Protein AF-A0A920R4M5-F1 (afdb_monomer_lite)

Structure (mmCIF, N/CA/C/O backbone):
data_AF-A0A920R4M5-F1
#
_entry.id   AF-A0A920R4M5-F1
#
loop_
_atom_site.group_PDB
_atom_site.id
_atom_site.type_symbol
_atom_site.label_atom_id
_atom_site.label_alt_id
_atom_site.label_comp_id
_atom_site.label_asym_id
_atom_site.label_entity_id
_atom_site.label_seq_id
_atom_site.pdbx_PDB_ins_code
_atom_site.Cartn_x
_atom_site.Cartn_y
_atom_site.Cartn_z
_atom_site.occupancy
_atom_site.B_iso_or_equiv
_atom_site.auth_seq_id
_atom_site.auth_comp_id
_atom_site.auth_asym_id
_atom_site.auth_atom_id
_atom_site.pdbx_PDB_model_num
ATOM 1 N N . MET A 1 1 ? -2.572 6.740 -19.602 1.00 40.03 1 MET A N 1
ATOM 2 C CA . MET A 1 1 ? -2.691 7.631 -18.430 1.00 40.03 1 MET A CA 1
ATOM 3 C C . MET A 1 1 ? -3.791 7.043 -17.557 1.00 40.03 1 MET A C 1
ATOM 5 O O . MET A 1 1 ? -4.864 6.782 -18.083 1.00 40.03 1 MET A O 1
ATOM 9 N N . VAL A 1 2 ? -3.486 6.628 -16.326 1.00 41.56 2 VAL A N 1
ATOM 10 C CA . VAL A 1 2 ? -4.388 5.784 -15.520 1.00 41.56 2 VAL A CA 1
ATOM 11 C C . VAL A 1 2 ? -5.540 6.645 -14.999 1.00 41.56 2 VAL A C 1
ATOM 13 O O . VAL A 1 2 ? -5.368 7.391 -14.040 1.00 41.56 2 VAL A O 1
ATOM 16 N N . ASP A 1 3 ? -6.694 6.574 -15.658 1.00 43.38 3 ASP A N 1
ATOM 17 C CA . ASP A 1 3 ? -7.899 7.322 -15.288 1.00 43.38 3 ASP A CA 1
ATOM 18 C C . ASP A 1 3 ? -8.548 6.669 -14.053 1.00 43.38 3 ASP A C 1
ATOM 20 O O . ASP A 1 3 ? -9.426 5.805 -14.127 1.00 43.38 3 ASP A O 1
ATOM 24 N N . ALA A 1 4 ? -7.998 6.979 -12.877 1.00 51.19 4 ALA A N 1
ATOM 25 C CA . ALA A 1 4 ? -8.422 6.433 -11.594 1.00 51.19 4 ALA A CA 1
ATOM 26 C C . ALA A 1 4 ? -9.663 7.181 -11.078 1.00 51.19 4 ALA A C 1
ATOM 28 O O . ALA A 1 4 ? -9.592 7.934 -10.108 1.00 51.19 4 ALA A O 1
ATOM 29 N N . LEU A 1 5 ? -10.815 6.940 -11.708 1.00 51.09 5 LEU A N 1
ATOM 30 C CA . LEU A 1 5 ? -12.102 7.592 -11.411 1.00 51.09 5 LEU A CA 1
ATOM 31 C C . LEU A 1 5 ? -12.686 7.308 -10.008 1.00 51.09 5 LEU A C 1
ATOM 33 O O . LEU A 1 5 ? -13.767 7.790 -9.682 1.00 51.09 5 LEU A O 1
ATOM 37 N N . VAL A 1 6 ? -11.974 6.587 -9.135 1.00 62.06 6 VAL A N 1
ATOM 38 C CA . VAL A 1 6 ? -12.299 6.489 -7.703 1.00 62.06 6 VAL A CA 1
ATOM 39 C C . VAL A 1 6 ? -11.023 6.686 -6.891 1.00 62.06 6 VAL A C 1
ATOM 41 O O . VAL A 1 6 ? -10.343 5.735 -6.495 1.00 62.06 6 VAL A O 1
ATOM 44 N N . ARG A 1 7 ? -10.667 7.948 -6.650 1.00 74.12 7 ARG A N 1
ATOM 45 C CA . ARG A 1 7 ? -9.590 8.292 -5.723 1.00 74.12 7 ARG A CA 1
ATOM 46 C C . ARG A 1 7 ? -10.158 8.404 -4.311 1.00 74.12 7 ARG A C 1
ATOM 48 O O . ARG A 1 7 ? -11.113 9.133 -4.066 1.00 74.12 7 ARG A O 1
ATOM 55 N N . VAL A 1 8 ? -9.588 7.633 -3.387 1.00 83.88 8 VAL A N 1
ATOM 56 C CA . VAL A 1 8 ? -9.930 7.696 -1.959 1.00 83.88 8 VAL A CA 1
ATOM 57 C C . VAL A 1 8 ? -9.607 9.098 -1.447 1.00 83.88 8 VAL A C 1
ATOM 59 O O . VAL A 1 8 ? -8.510 9.593 -1.701 1.00 83.88 8 VAL A O 1
ATOM 62 N N . SER A 1 9 ? -10.545 9.728 -0.738 1.00 88.00 9 SER A N 1
ATOM 63 C CA . SER A 1 9 ? -10.340 11.071 -0.192 1.00 88.00 9 SER A CA 1
ATOM 64 C C . SER A 1 9 ? -9.292 11.079 0.922 1.00 88.00 9 SER A C 1
ATOM 66 O O . SER A 1 9 ? -9.175 10.129 1.703 1.00 88.00 9 SER A O 1
ATOM 68 N N . ASP A 1 10 ? -8.562 12.186 1.050 1.00 87.56 10 ASP A N 1
ATOM 69 C CA . ASP A 1 10 ? -7.504 12.322 2.060 1.00 87.56 10 ASP A CA 1
ATOM 70 C C . ASP A 1 10 ? -8.046 12.252 3.496 1.00 87.56 10 ASP A C 1
ATOM 72 O O . ASP A 1 10 ? -7.353 11.804 4.409 1.00 87.56 10 ASP A O 1
ATOM 76 N N . THR A 1 11 ? -9.313 12.621 3.710 1.00 90.12 11 THR A N 1
ATOM 77 C CA . THR A 1 11 ? -9.993 12.464 5.004 1.00 90.12 11 THR A CA 1
ATOM 78 C C . THR A 1 11 ? -10.046 11.002 5.437 1.00 90.12 11 THR A C 1
ATOM 80 O O . THR A 1 11 ? -9.824 10.695 6.607 1.00 90.12 11 THR A O 1
ATOM 83 N N . ILE A 1 12 ? -10.311 10.086 4.500 1.00 90.19 12 ILE A N 1
ATOM 84 C CA . ILE A 1 12 ? -10.321 8.654 4.795 1.00 90.19 12 ILE A CA 1
ATOM 85 C C . ILE A 1 12 ? -8.905 8.215 5.174 1.00 90.19 12 ILE A C 1
ATOM 87 O O . ILE A 1 12 ? -8.743 7.566 6.202 1.00 90.19 12 ILE A O 1
ATOM 91 N N . LEU A 1 13 ? -7.882 8.623 4.416 1.00 88.81 13 LEU A N 1
ATOM 92 C CA . LEU A 1 13 ? -6.486 8.267 4.707 1.00 88.81 13 LEU A CA 1
ATOM 93 C C . LEU A 1 13 ? -6.068 8.695 6.120 1.00 88.81 13 LEU A C 1
ATOM 95 O O . LEU A 1 13 ? -5.559 7.864 6.871 1.00 88.81 13 LEU A O 1
ATOM 99 N N . LYS A 1 14 ? -6.388 9.933 6.516 1.00 90.94 14 LYS A N 1
ATOM 100 C CA . LYS A 1 14 ? -6.114 10.448 7.869 1.00 90.94 14 LYS A CA 1
ATOM 101 C C . LYS A 1 14 ? -6.781 9.617 8.961 1.00 90.94 14 LYS A C 1
ATOM 103 O O . LYS A 1 14 ? -6.155 9.301 9.967 1.00 90.94 14 LYS A O 1
ATOM 108 N N . ASN A 1 15 ? -8.033 9.205 8.759 1.00 91.75 15 ASN A N 1
ATOM 109 C CA . ASN A 1 15 ? -8.735 8.374 9.740 1.00 91.75 15 ASN A CA 1
ATOM 110 C C . ASN A 1 15 ? -8.020 7.030 9.957 1.00 91.75 15 ASN A C 1
ATOM 112 O O . ASN A 1 15 ? -7.930 6.552 11.091 1.00 91.75 15 ASN A O 1
ATOM 116 N N . TYR A 1 16 ? -7.469 6.442 8.891 1.00 91.38 16 TYR A N 1
ATOM 117 C CA . TYR A 1 16 ? -6.760 5.164 8.952 1.00 91.38 16 TYR A CA 1
ATOM 118 C C . TYR A 1 16 ? -5.367 5.242 9.600 1.00 91.38 16 TYR A C 1
ATOM 120 O O . TYR A 1 16 ? -4.871 4.202 10.027 1.00 91.38 16 TYR A O 1
ATOM 128 N N . GLU A 1 17 ? -4.757 6.422 9.774 1.00 89.06 17 GLU A N 1
ATOM 129 C CA . GLU A 1 17 ? -3.466 6.563 10.482 1.00 89.06 17 GLU A CA 1
ATOM 130 C C . GLU A 1 17 ? -3.534 6.073 11.942 1.00 89.06 17 GLU A C 1
ATOM 132 O O . GLU A 1 17 ? -2.577 5.504 12.483 1.00 89.06 17 GLU A O 1
ATOM 137 N N . SER A 1 18 ? -4.700 6.245 12.571 1.00 90.31 18 SER A N 1
ATOM 138 C CA . SER A 1 18 ? -4.962 5.826 13.953 1.00 90.31 18 SER A CA 1
ATOM 139 C C . SER A 1 18 ? -5.322 4.339 14.093 1.00 90.31 18 SER A C 1
ATOM 141 O O . SER A 1 18 ? -5.180 3.761 15.174 1.00 90.31 18 SER A O 1
ATOM 143 N N . VAL A 1 19 ? -5.755 3.695 13.005 1.00 92.50 19 VAL A N 1
ATOM 144 C CA . VAL A 1 19 ? -6.332 2.346 13.022 1.00 92.50 19 VAL A CA 1
ATOM 145 C C . VAL A 1 19 ? -5.236 1.287 12.901 1.00 92.50 19 VAL A C 1
ATOM 147 O O . VAL A 1 19 ? -4.273 1.427 12.153 1.00 92.50 19 VAL A O 1
ATOM 150 N N . SER A 1 20 ? -5.375 0.185 13.643 1.00 90.38 20 SER A N 1
ATOM 151 C CA . SER A 1 20 ? -4.428 -0.930 13.558 1.00 90.38 20 SER A CA 1
ATOM 152 C C . SER A 1 20 ? -4.679 -1.809 12.325 1.00 90.38 20 SER A C 1
ATOM 154 O O . SER A 1 20 ? -5.829 -2.075 11.968 1.00 90.38 20 SER A O 1
ATOM 156 N N . ASN A 1 21 ? -3.612 -2.360 11.733 1.00 89.81 21 ASN A N 1
ATOM 157 C CA . ASN A 1 21 ? -3.722 -3.314 10.619 1.00 89.81 21 ASN A CA 1
ATOM 158 C C . ASN A 1 21 ? -4.610 -4.518 10.975 1.00 89.81 21 ASN A C 1
ATOM 160 O O . ASN A 1 21 ? -5.409 -4.954 10.153 1.00 89.81 21 ASN A O 1
ATOM 164 N N . ALA A 1 22 ? -4.527 -5.024 12.211 1.00 90.38 22 ALA A N 1
ATOM 165 C CA . ALA A 1 22 ? -5.345 -6.146 12.6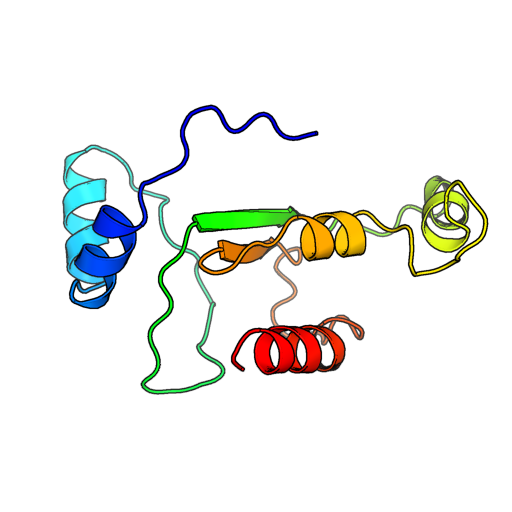74 1.00 90.38 22 ALA A CA 1
ATOM 166 C C . ALA A 1 22 ? -6.850 -5.828 12.622 1.00 90.38 22 ALA A C 1
ATOM 168 O O . ALA A 1 22 ? -7.648 -6.658 12.184 1.00 90.38 22 ALA A O 1
ATOM 169 N N . THR A 1 23 ? -7.238 -4.607 13.003 1.00 93.25 23 THR A N 1
ATOM 170 C CA . THR A 1 23 ? -8.629 -4.141 12.921 1.00 93.25 23 THR A CA 1
ATOM 171 C C . THR A 1 23 ? -9.113 -4.104 11.472 1.00 93.25 23 THR A C 1
ATOM 173 O O . THR A 1 23 ? -10.206 -4.590 11.178 1.00 93.25 23 THR A O 1
ATOM 176 N N . VAL A 1 24 ? -8.293 -3.571 10.560 1.00 92.62 24 VAL A N 1
ATOM 177 C CA . VAL A 1 24 ? -8.630 -3.493 9.130 1.00 92.62 24 VAL A CA 1
ATOM 178 C C . VAL A 1 24 ? -8.787 -4.891 8.532 1.00 92.62 24 VAL A C 1
ATOM 180 O O . VAL A 1 24 ? -9.799 -5.172 7.891 1.00 92.62 24 VAL A O 1
ATOM 183 N N . LEU A 1 25 ? -7.843 -5.796 8.807 1.00 92.06 25 LEU A N 1
ATOM 184 C CA . LEU A 1 25 ? -7.891 -7.184 8.343 1.00 92.06 25 LEU A CA 1
ATOM 185 C C . LEU A 1 25 ? -9.138 -7.916 8.850 1.00 92.06 25 LEU A C 1
ATOM 187 O O . LEU A 1 25 ? -9.805 -8.588 8.068 1.00 92.06 25 LEU A O 1
ATOM 191 N N . GLY A 1 26 ? -9.506 -7.735 10.121 1.00 94.12 26 GLY A N 1
ATOM 192 C CA . GLY A 1 26 ? -10.721 -8.331 10.680 1.00 94.12 26 GLY A CA 1
ATOM 193 C C . GLY A 1 26 ? -11.998 -7.852 9.982 1.00 94.12 26 GLY A C 1
ATOM 194 O O . GLY A 1 26 ? -12.897 -8.649 9.713 1.00 94.12 26 GLY A O 1
ATOM 195 N N . GLN A 1 27 ? -12.080 -6.563 9.638 1.00 95.00 27 GLN A N 1
ATOM 196 C CA . GLN A 1 27 ? -13.226 -6.009 8.907 1.00 95.00 27 GLN A CA 1
ATOM 197 C C . GLN A 1 27 ? -13.262 -6.452 7.437 1.00 95.00 27 GLN A C 1
ATOM 199 O O . GLN A 1 27 ? -14.342 -6.657 6.885 1.00 95.00 27 GLN A O 1
ATOM 204 N N . LEU A 1 28 ? -12.102 -6.617 6.798 1.00 94.25 28 LEU A N 1
ATOM 205 C CA . LEU A 1 28 ? -11.999 -7.139 5.433 1.00 94.25 28 LEU A CA 1
ATOM 206 C C . LEU A 1 28 ? -12.367 -8.627 5.367 1.00 94.25 28 LEU A C 1
ATOM 208 O O . LEU A 1 28 ? -13.134 -9.020 4.489 1.00 94.25 28 LEU A O 1
ATOM 212 N N . ALA A 1 29 ? -11.932 -9.422 6.346 1.00 93.56 29 ALA A N 1
ATOM 213 C CA . ALA A 1 29 ? -12.278 -10.837 6.454 1.00 93.56 29 ALA A CA 1
ATOM 214 C C . ALA A 1 29 ? -13.792 -11.050 6.620 1.00 93.56 29 ALA A C 1
ATOM 216 O O . ALA A 1 29 ? -14.371 -11.891 5.935 1.00 93.56 29 ALA A O 1
ATOM 217 N N . LYS A 1 30 ? -14.464 -10.233 7.448 1.00 95.50 30 LYS A N 1
ATOM 218 C CA . LYS A 1 30 ? -15.936 -10.248 7.586 1.00 95.50 30 LYS A CA 1
ATOM 219 C C . LYS A 1 30 ? -16.672 -9.961 6.274 1.00 95.50 30 LYS A C 1
ATOM 221 O O . LYS A 1 30 ? -17.799 -10.408 6.102 1.00 95.50 30 LYS A O 1
ATOM 226 N N . ARG A 1 31 ? -16.039 -9.228 5.355 1.00 95.12 31 ARG A N 1
ATOM 227 C CA . ARG A 1 31 ? -16.556 -8.935 4.009 1.00 95.12 31 ARG A CA 1
ATOM 228 C C . ARG A 1 31 ? -16.123 -9.964 2.955 1.00 95.12 31 ARG A C 1
ATOM 230 O O . ARG A 1 31 ? -16.404 -9.769 1.780 1.00 95.12 31 ARG A O 1
ATOM 237 N N . GLY A 1 32 ? -15.439 -11.041 3.352 1.00 94.69 32 GLY A N 1
ATOM 238 C CA . GLY A 1 32 ? -14.986 -12.113 2.458 1.00 94.69 32 GLY A CA 1
ATOM 239 C C . GLY A 1 32 ? -13.606 -11.896 1.828 1.00 94.69 32 GLY A C 1
ATOM 240 O O . GLY A 1 32 ? -13.147 -12.740 1.058 1.00 94.69 32 GLY A O 1
ATOM 241 N N . TYR A 1 33 ? -12.900 -10.811 2.158 1.00 93.12 33 TYR A N 1
ATOM 242 C CA . TYR A 1 33 ? -11.574 -10.535 1.606 1.00 93.12 33 TYR A CA 1
ATOM 243 C C . TYR A 1 33 ? -10.472 -11.151 2.474 1.00 93.12 33 TYR A C 1
ATOM 245 O O . TYR A 1 33 ? -10.094 -10.600 3.506 1.00 93.12 33 TYR A O 1
ATOM 253 N N . MET A 1 34 ? -9.930 -12.288 2.030 1.00 86.81 34 MET A N 1
ATOM 254 C CA . MET A 1 34 ? -8.943 -13.063 2.802 1.00 86.81 34 MET A CA 1
ATOM 255 C C . MET A 1 34 ? -7.482 -12.810 2.392 1.00 86.81 34 MET A C 1
ATOM 257 O O . MET A 1 34 ? -6.573 -12.973 3.200 1.00 86.81 34 MET A O 1
ATOM 261 N N . LYS A 1 35 ? -7.232 -12.391 1.143 1.00 87.38 35 LYS A N 1
ATOM 262 C CA . LYS A 1 35 ? -5.882 -12.179 0.579 1.00 87.38 35 LYS A CA 1
ATOM 263 C C . LYS A 1 35 ? -5.549 -10.687 0.461 1.00 87.38 35 LYS A C 1
ATOM 265 O O . LYS A 1 35 ? -5.368 -10.174 -0.636 1.00 87.38 35 LYS A O 1
ATOM 270 N N . VAL A 1 36 ? -5.532 -9.989 1.595 1.00 88.88 36 VAL A N 1
ATOM 271 C CA . VAL A 1 36 ? -5.431 -8.512 1.668 1.00 88.88 36 VAL A CA 1
ATOM 272 C C . VAL A 1 36 ? -4.161 -8.000 2.351 1.00 88.88 36 VAL A C 1
ATOM 274 O O . VAL A 1 36 ? -4.048 -6.816 2.651 1.00 88.88 36 VAL A O 1
ATOM 277 N N . PHE A 1 37 ? -3.195 -8.879 2.611 1.00 87.00 37 PHE A N 1
ATOM 278 C CA . PHE A 1 37 ? -1.912 -8.513 3.204 1.00 87.00 37 PHE A CA 1
ATOM 279 C C . PHE A 1 37 ? -0.751 -9.113 2.414 1.00 87.00 37 PHE A C 1
ATOM 281 O O . PHE A 1 37 ? -0.885 -10.157 1.775 1.00 87.00 37 PHE A O 1
ATOM 288 N N . MET A 1 38 ? 0.400 -8.448 2.486 1.00 84.44 38 MET A N 1
ATOM 289 C CA . MET A 1 38 ? 1.654 -8.941 1.925 1.00 84.44 38 MET A CA 1
ATOM 290 C C . MET A 1 38 ? 2.442 -9.676 3.007 1.00 84.44 38 MET A C 1
ATOM 292 O O . MET A 1 38 ? 2.632 -9.153 4.105 1.00 84.44 38 MET A O 1
ATOM 296 N N . ASN A 1 39 ? 2.910 -10.882 2.697 1.00 80.06 39 ASN A N 1
ATOM 297 C CA . ASN A 1 39 ? 3.758 -11.647 3.603 1.00 80.06 39 ASN A CA 1
ATOM 298 C C . ASN A 1 39 ? 5.239 -11.282 3.401 1.00 80.06 39 ASN A C 1
ATOM 300 O O . ASN A 1 39 ? 5.661 -10.984 2.287 1.00 80.06 39 ASN A O 1
ATOM 304 N N . GLY A 1 40 ? 6.035 -11.319 4.471 1.00 77.44 40 GLY A N 1
ATOM 305 C CA . GLY A 1 40 ? 7.486 -11.095 4.409 1.00 77.44 40 GLY A CA 1
ATOM 306 C C . GLY A 1 40 ? 7.942 -9.632 4.325 1.00 77.44 40 GLY A C 1
ATOM 307 O O . GLY A 1 40 ? 9.145 -9.380 4.354 1.00 77.44 40 GLY A O 1
ATOM 308 N N . VAL A 1 41 ? 7.024 -8.663 4.279 1.00 79.56 41 VAL A N 1
ATOM 309 C CA . VAL A 1 41 ? 7.369 -7.232 4.302 1.00 79.56 41 VAL A CA 1
ATOM 310 C C . VAL A 1 41 ? 7.783 -6.821 5.716 1.00 79.56 41 VAL A C 1
ATOM 312 O O . VAL A 1 41 ? 7.059 -7.063 6.682 1.00 79.56 41 VAL A O 1
ATOM 315 N N . ARG A 1 42 ? 8.951 -6.182 5.845 1.00 79.75 42 ARG A N 1
ATOM 316 C CA . ARG A 1 42 ? 9.469 -5.647 7.113 1.00 79.75 42 ARG A CA 1
ATOM 317 C C . ARG A 1 42 ? 9.680 -4.145 6.995 1.00 79.75 42 ARG A C 1
ATOM 319 O O . ARG A 1 42 ? 10.111 -3.663 5.951 1.00 79.75 42 ARG A O 1
ATOM 326 N N . SER A 1 43 ? 9.388 -3.411 8.068 1.00 80.75 43 SER A N 1
ATOM 327 C CA . SER A 1 43 ? 9.641 -1.971 8.089 1.00 80.75 43 SER A CA 1
ATOM 328 C C . SER A 1 43 ? 11.141 -1.693 8.118 1.00 80.75 43 SER A C 1
ATOM 330 O O . SER A 1 43 ? 11.865 -2.274 8.925 1.00 80.75 43 SER A O 1
ATOM 332 N N . LEU A 1 44 ? 11.584 -0.768 7.269 1.00 83.00 44 LEU A N 1
ATOM 333 C CA . LEU A 1 44 ? 12.938 -0.213 7.317 1.00 83.00 44 LEU A CA 1
ATOM 334 C C . LEU A 1 44 ? 13.085 0.850 8.419 1.00 83.00 44 LEU A C 1
ATOM 336 O O . LEU A 1 44 ? 14.192 1.103 8.879 1.00 83.00 44 LEU A O 1
ATOM 340 N N . ALA A 1 45 ? 11.973 1.449 8.857 1.00 83.62 45 ALA A N 1
ATOM 341 C CA . ALA A 1 45 ? 11.924 2.459 9.910 1.00 83.62 45 ALA A CA 1
ATOM 342 C C . ALA A 1 45 ? 10.974 1.993 11.031 1.00 83.62 45 ALA A C 1
ATOM 344 O O . ALA A 1 45 ? 9.752 2.159 10.920 1.00 83.62 45 ALA A O 1
ATOM 345 N N . PRO A 1 46 ? 11.497 1.368 12.101 1.00 81.38 46 PRO A N 1
ATOM 346 C CA . PRO A 1 46 ? 10.687 0.930 13.234 1.00 81.38 46 PRO A CA 1
ATOM 347 C C . PRO A 1 46 ? 9.898 2.093 13.855 1.00 81.38 46 PRO A C 1
ATOM 349 O O . PRO A 1 46 ? 10.376 3.222 13.906 1.00 81.38 46 PRO A O 1
ATOM 352 N N . GLY A 1 47 ? 8.675 1.829 14.317 1.00 84.06 47 GLY A N 1
ATOM 353 C CA . GLY A 1 47 ? 7.823 2.827 14.982 1.00 84.06 47 GLY A CA 1
ATOM 354 C C . GLY A 1 47 ? 7.062 3.779 14.051 1.00 84.06 47 GLY A C 1
ATOM 355 O O . GLY A 1 47 ? 6.096 4.399 14.492 1.00 84.06 47 GLY A O 1
ATOM 356 N N . ARG A 1 48 ? 7.414 3.858 12.761 1.00 84.81 48 ARG A N 1
ATOM 357 C CA . ARG A 1 48 ? 6.646 4.630 11.771 1.00 84.81 48 ARG A CA 1
ATOM 358 C C . ARG A 1 48 ? 5.537 3.780 11.150 1.00 84.81 48 ARG A C 1
ATOM 360 O O . ARG A 1 48 ? 5.724 2.595 10.875 1.00 84.81 48 ARG A O 1
ATOM 367 N N . ARG A 1 49 ? 4.385 4.408 10.908 1.00 84.06 49 ARG A N 1
ATOM 368 C CA . ARG A 1 49 ? 3.266 3.842 10.143 1.00 84.06 49 ARG A CA 1
ATOM 369 C C . ARG A 1 49 ? 3.166 4.548 8.799 1.00 84.06 49 ARG A C 1
ATOM 371 O O . ARG A 1 49 ? 3.537 5.713 8.687 1.00 84.06 49 ARG A O 1
ATOM 378 N N . LEU A 1 50 ? 2.675 3.827 7.799 1.00 87.81 50 LEU A N 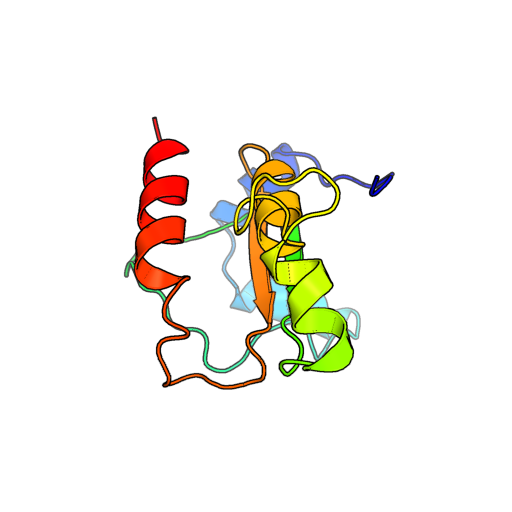1
ATOM 379 C CA . LEU A 1 50 ? 2.489 4.330 6.446 1.00 87.81 50 LEU A CA 1
ATOM 380 C C . LEU A 1 50 ? 1.056 4.035 6.010 1.00 87.81 50 LEU A C 1
ATOM 382 O O . LEU A 1 50 ? 0.633 2.880 6.036 1.00 87.81 50 LEU A O 1
ATOM 386 N N . VAL A 1 51 ? 0.331 5.078 5.618 1.00 90.44 51 VAL A N 1
ATOM 387 C CA . VAL A 1 51 ? -1.014 4.996 5.046 1.00 90.44 51 VAL A CA 1
ATOM 388 C C . VAL A 1 51 ? -1.031 5.891 3.821 1.00 90.44 51 VAL A C 1
ATOM 390 O O . VAL A 1 51 ? -0.543 7.016 3.868 1.00 90.44 51 VAL A O 1
ATOM 393 N N . GLY A 1 52 ? -1.573 5.387 2.721 1.00 89.50 52 GLY A N 1
ATOM 394 C CA . 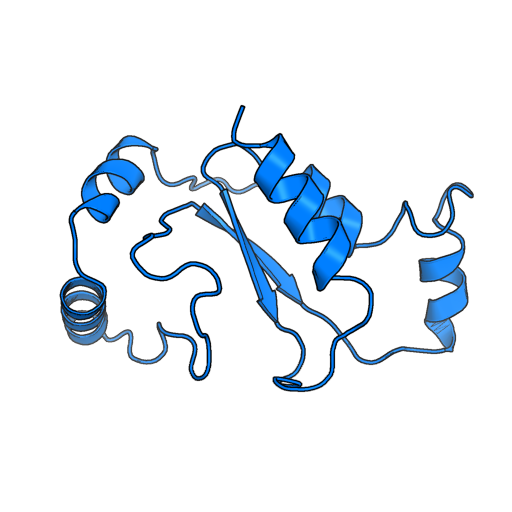GLY A 1 52 ? -1.697 6.171 1.508 1.00 89.50 52 GLY A CA 1
ATOM 395 C C . GLY A 1 52 ? -2.298 5.378 0.366 1.00 89.50 52 GLY A C 1
ATOM 396 O O . GLY A 1 52 ? -2.568 4.177 0.466 1.00 89.50 52 GLY A O 1
ATOM 397 N N . ARG A 1 53 ? -2.543 6.084 -0.726 1.00 88.88 53 ARG A N 1
ATOM 398 C CA . ARG A 1 53 ? -3.126 5.528 -1.943 1.00 88.88 53 ARG A CA 1
ATOM 399 C C . ARG A 1 53 ? -2.075 4.705 -2.689 1.00 88.88 53 ARG A C 1
ATOM 401 O O . ARG A 1 53 ? -1.011 5.217 -3.010 1.00 88.88 53 ARG A O 1
ATOM 408 N N . ALA A 1 54 ? -2.365 3.444 -2.997 1.00 88.00 54 ALA A N 1
ATOM 409 C CA . ALA A 1 54 ? -1.387 2.581 -3.657 1.00 88.00 54 ALA A CA 1
ATOM 410 C C . ALA A 1 54 ? -1.136 3.005 -5.118 1.00 88.00 54 ALA A C 1
ATOM 412 O O . ALA A 1 54 ? -2.080 3.136 -5.899 1.00 88.00 54 ALA A O 1
ATOM 413 N N . VAL A 1 55 ? 0.137 3.159 -5.479 1.00 86.44 55 VAL A N 1
ATOM 414 C CA . VAL A 1 55 ? 0.637 3.171 -6.860 1.00 86.44 55 VAL A CA 1
ATOM 415 C C . VAL A 1 55 ? 1.412 1.877 -7.052 1.00 86.44 55 VAL A C 1
ATOM 417 O O . VAL A 1 55 ? 2.367 1.607 -6.325 1.00 86.44 55 VAL A O 1
ATOM 420 N N . THR A 1 56 ? 0.962 1.027 -7.970 1.00 85.19 56 THR A N 1
ATOM 421 C CA . THR A 1 56 ? 1.484 -0.336 -8.097 1.00 85.19 56 THR A CA 1
ATOM 422 C C . THR A 1 56 ? 2.512 -0.446 -9.210 1.00 85.19 56 THR A C 1
ATOM 424 O O . THR A 1 56 ? 2.237 -0.054 -10.342 1.00 85.19 56 THR A O 1
ATOM 427 N N . LEU A 1 57 ? 3.647 -1.070 -8.909 1.00 84.12 57 LEU A N 1
ATOM 428 C CA . LEU A 1 57 ? 4.676 -1.436 -9.878 1.00 84.12 57 LEU A CA 1
ATOM 429 C C . LEU A 1 57 ? 4.900 -2.949 -9.825 1.00 84.12 57 LEU A C 1
ATOM 431 O O . LEU A 1 57 ? 4.975 -3.537 -8.747 1.00 84.12 57 LEU A O 1
ATOM 435 N N . ARG A 1 58 ? 5.040 -3.595 -10.981 1.00 82.75 58 ARG A N 1
ATOM 436 C CA . ARG A 1 58 ? 5.360 -5.023 -11.056 1.00 82.75 58 ARG A CA 1
ATOM 437 C C . ARG A 1 58 ? 6.625 -5.232 -11.868 1.00 82.75 58 ARG A C 1
ATOM 439 O O . ARG A 1 58 ? 6.670 -4.853 -13.036 1.00 82.75 58 ARG A O 1
ATOM 446 N N . TYR A 1 59 ? 7.620 -5.871 -11.263 1.00 78.56 59 TYR A N 1
ATOM 447 C CA . TYR A 1 59 ? 8.809 -6.307 -11.980 1.00 78.56 59 TYR A CA 1
ATOM 448 C C . TYR A 1 59 ? 8.535 -7.612 -12.727 1.00 78.56 59 TYR A C 1
ATOM 450 O O . TYR A 1 59 ? 7.849 -8.513 -12.236 1.00 78.56 59 TYR A O 1
ATOM 458 N N . LEU A 1 60 ? 9.087 -7.700 -13.932 1.00 79.62 60 LEU A N 1
ATOM 459 C CA . LEU A 1 60 ? 9.094 -8.900 -14.755 1.00 79.62 60 LEU A CA 1
ATOM 460 C C . LEU A 1 60 ? 10.545 -9.348 -14.972 1.00 79.62 60 LEU A C 1
ATOM 462 O O . LEU A 1 60 ? 11.452 -8.511 -14.903 1.00 79.62 60 LEU A O 1
ATOM 466 N N . PRO A 1 61 ? 10.782 -10.646 -15.239 1.00 75.44 61 PRO A N 1
ATOM 467 C CA . PRO A 1 61 ? 12.097 -11.123 -15.644 1.00 75.44 61 PRO A CA 1
ATOM 468 C C . PRO A 1 61 ? 12.635 -10.319 -16.827 1.00 75.44 61 PRO A C 1
ATOM 470 O O . PRO A 1 61 ? 11.870 -9.918 -17.709 1.00 75.44 61 PRO A O 1
ATOM 473 N N . SER A 1 62 ? 13.955 -10.119 -16.858 1.00 72.00 62 SER A N 1
ATOM 474 C CA . SER A 1 62 ? 14.584 -9.440 -17.987 1.00 72.00 62 SER A CA 1
ATOM 475 C C . SER A 1 62 ? 14.319 -10.217 -19.270 1.00 72.00 62 SER A C 1
ATOM 477 O O . SER A 1 62 ? 14.577 -11.419 -19.355 1.00 72.00 62 SER A O 1
ATOM 479 N N . ARG A 1 63 ? 13.797 -9.505 -20.258 1.00 75.12 63 ARG A N 1
ATOM 480 C CA . ARG A 1 63 ? 13.515 -10.003 -21.593 1.00 75.12 63 ARG A CA 1
ATOM 481 C C . ARG A 1 63 ? 14.559 -9.405 -22.529 1.00 75.12 63 ARG A C 1
ATOM 483 O O . ARG A 1 63 ? 14.469 -8.206 -22.788 1.00 75.12 63 ARG A O 1
ATOM 490 N N . PRO A 1 64 ? 15.568 -10.174 -22.982 1.00 71.25 64 PRO A N 1
ATOM 491 C CA . PRO A 1 64 ? 16.679 -9.628 -23.766 1.00 71.25 64 PRO A CA 1
ATOM 492 C C . PRO A 1 64 ? 16.205 -8.981 -25.077 1.00 71.25 64 PRO A C 1
ATOM 494 O O . PRO A 1 64 ? 16.788 -7.999 -25.519 1.00 71.25 64 PRO A O 1
ATOM 497 N N . ASP A 1 65 ? 15.091 -9.459 -25.633 1.00 74.12 65 ASP A N 1
ATOM 498 C CA . ASP A 1 65 ? 14.393 -8.904 -26.799 1.00 74.12 65 ASP A CA 1
ATOM 499 C C . ASP A 1 65 ? 13.816 -7.494 -26.569 1.00 74.12 65 ASP A C 1
ATOM 501 O O . ASP A 1 65 ? 13.727 -6.688 -27.493 1.00 74.12 65 ASP A O 1
ATOM 505 N N . LEU A 1 66 ? 13.443 -7.172 -25.330 1.00 66.88 66 LEU A N 1
ATOM 506 C CA . LEU A 1 66 ? 12.909 -5.863 -24.940 1.00 66.88 66 LEU A CA 1
ATOM 507 C C . LEU A 1 66 ? 13.933 -5.014 -24.186 1.00 66.88 66 LEU A C 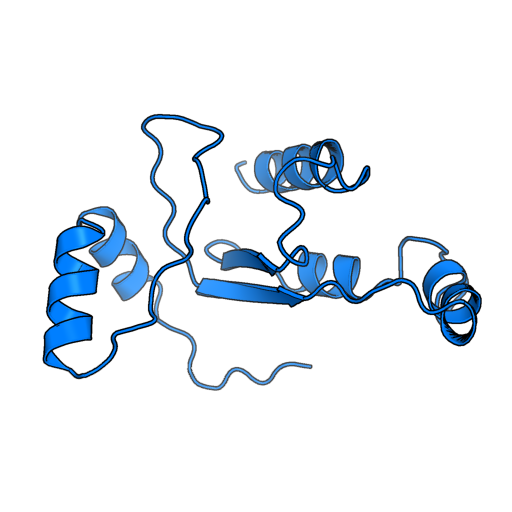1
ATOM 509 O O . LEU A 1 66 ? 13.678 -3.848 -23.893 1.00 66.88 66 LEU A O 1
ATOM 513 N N . GLN A 1 67 ? 15.096 -5.575 -23.864 1.00 65.50 67 GLN A N 1
ATOM 514 C CA . GLN A 1 67 ? 16.075 -4.924 -23.008 1.00 65.50 67 GLN A CA 1
ATOM 515 C C . GLN A 1 67 ? 16.688 -3.697 -23.686 1.00 65.50 67 GLN A C 1
ATOM 517 O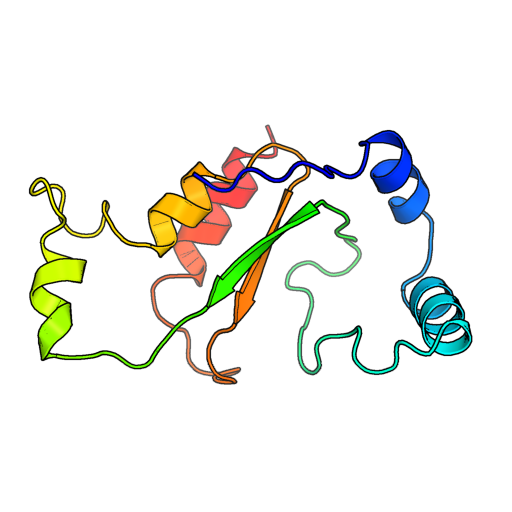 O . GLN A 1 67 ? 16.900 -2.686 -23.023 1.00 65.50 67 GLN A O 1
ATOM 522 N N . GLU A 1 68 ? 16.891 -3.743 -25.004 1.00 63.25 68 GLU A N 1
ATOM 523 C CA . GLU A 1 68 ? 17.353 -2.592 -25.787 1.00 63.25 68 GLU A CA 1
ATOM 524 C C . GLU A 1 68 ? 16.308 -1.465 -25.803 1.00 63.25 68 GLU A C 1
ATOM 526 O O . GLU A 1 68 ? 16.659 -0.310 -25.576 1.00 63.25 68 GLU A O 1
ATOM 531 N N . HIS A 1 69 ? 15.021 -1.803 -25.945 1.00 63.78 69 HIS A N 1
ATOM 532 C CA . HIS A 1 69 ? 13.914 -0.840 -25.892 1.00 63.78 69 HIS A CA 1
ATOM 533 C C . HIS A 1 69 ? 13.771 -0.185 -24.509 1.00 63.78 69 HIS A C 1
ATOM 535 O O . HIS A 1 69 ? 13.573 1.020 -24.413 1.00 63.78 69 HIS A O 1
ATOM 541 N N . VAL A 1 70 ? 13.915 -0.961 -23.430 1.00 61.62 70 VAL A N 1
ATOM 542 C CA . VAL A 1 70 ? 13.822 -0.456 -22.048 1.00 61.62 70 VAL A CA 1
ATOM 543 C C . VAL A 1 70 ? 15.070 0.338 -21.639 1.00 61.62 70 VAL A C 1
ATOM 545 O O . VAL A 1 70 ? 14.974 1.246 -20.822 1.00 61.62 70 VAL A O 1
ATOM 548 N N . THR A 1 71 ? 16.247 0.006 -22.178 1.00 57.78 71 THR A N 1
ATOM 549 C CA . THR A 1 71 ? 17.513 0.673 -21.813 1.00 57.78 71 THR A CA 1
ATOM 550 C C . THR A 1 71 ? 17.753 1.951 -22.611 1.00 57.78 71 THR A C 1
ATOM 552 O O . THR A 1 71 ? 18.404 2.859 -22.101 1.00 57.78 71 THR A O 1
ATOM 555 N N . ARG A 1 72 ? 17.263 2.027 -23.855 1.00 52.19 72 ARG A N 1
ATOM 556 C CA . ARG A 1 72 ? 17.488 3.173 -24.747 1.00 52.19 72 ARG A CA 1
ATOM 557 C C . ARG A 1 72 ? 16.434 4.279 -24.577 1.00 52.19 72 ARG A C 1
ATOM 559 O O . ARG A 1 72 ? 16.719 5.419 -24.930 1.00 52.19 72 ARG A O 1
ATOM 566 N N . GLY A 1 73 ? 15.279 3.964 -23.984 1.00 51.56 73 GLY A N 1
ATOM 567 C CA . GLY A 1 73 ? 14.132 4.871 -23.947 1.00 51.56 73 GLY A CA 1
ATOM 568 C C . GLY A 1 73 ? 13.503 5.036 -25.336 1.00 51.56 73 GLY A C 1
ATOM 569 O O . GLY A 1 73 ? 14.130 4.749 -26.357 1.00 51.56 73 GLY A O 1
ATOM 570 N N . GLY A 1 74 ? 12.252 5.482 -25.393 1.00 47.19 74 GLY A N 1
ATOM 571 C CA . GLY A 1 74 ? 11.601 5.891 -26.639 1.00 47.19 74 GLY A CA 1
ATOM 572 C C . GLY A 1 74 ? 12.189 7.174 -27.250 1.00 47.19 74 GLY A C 1
ATOM 573 O O . GLY A 1 74 ? 12.027 7.376 -28.452 1.00 47.19 74 GLY A O 1
ATOM 574 N N . TYR A 1 75 ? 12.890 8.004 -26.464 1.00 45.16 75 TYR A N 1
ATOM 575 C CA . TYR A 1 75 ? 13.408 9.317 -26.875 1.00 45.16 75 TYR A CA 1
ATOM 576 C C . TYR A 1 75 ? 14.909 9.544 -26.618 1.00 45.16 75 TYR A C 1
ATOM 578 O O . TYR A 1 75 ? 15.422 10.614 -26.941 1.00 45.16 75 TYR A O 1
ATOM 586 N N . GLY A 1 76 ? 15.655 8.533 -26.160 1.00 42.62 76 GLY A N 1
ATOM 587 C CA . GLY A 1 76 ? 17.118 8.603 -26.053 1.00 42.62 76 GLY A CA 1
ATOM 588 C C . GLY A 1 76 ? 17.665 9.060 -24.695 1.00 42.62 76 GLY A C 1
ATOM 589 O O . GLY A 1 76 ? 18.881 9.208 -24.570 1.00 42.62 76 GLY A O 1
ATOM 590 N N . GLU A 1 77 ? 16.825 9.207 -23.664 1.00 46.50 77 GLU A N 1
ATOM 591 C CA . GLU A 1 77 ? 17.249 9.592 -22.303 1.00 46.50 77 GLU A CA 1
ATOM 592 C C . GLU A 1 77 ? 17.722 8.391 -21.441 1.00 46.50 77 GLU A C 1
ATOM 594 O O . GLU A 1 77 ? 17.967 8.509 -20.234 1.00 46.50 77 GLU A O 1
ATOM 599 N N . GLY A 1 78 ? 17.876 7.202 -22.035 1.00 57.06 78 GLY A N 1
ATOM 600 C CA . GLY A 1 78 ? 18.462 6.032 -21.376 1.00 57.06 78 GLY A CA 1
ATOM 601 C C . GLY A 1 78 ? 17.618 5.471 -20.219 1.00 57.06 78 GLY A C 1
ATOM 602 O O . GLY A 1 78 ? 16.408 5.296 -20.335 1.00 57.06 78 GLY A O 1
ATOM 603 N N . LEU A 1 79 ? 18.249 5.192 -19.065 1.00 54.34 79 LEU A N 1
ATOM 604 C CA . LEU A 1 79 ? 17.606 4.605 -17.870 1.00 54.34 79 LEU A CA 1
ATOM 605 C C . LEU A 1 79 ? 16.458 5.438 -17.267 1.00 54.34 79 LEU A C 1
ATOM 607 O O . LEU A 1 79 ? 15.842 4.947 -16.313 1.00 54.34 79 LEU A O 1
ATOM 611 N N . ASN A 1 80 ? 16.214 6.655 -17.771 1.00 51.03 80 ASN A N 1
ATOM 612 C CA . ASN A 1 80 ? 15.204 7.619 -17.320 1.00 51.03 80 ASN A CA 1
ATOM 613 C C . ASN A 1 80 ? 13.812 7.399 -17.936 1.00 51.03 80 ASN A C 1
ATOM 615 O O . ASN A 1 80 ? 12.826 7.821 -17.351 1.00 51.03 80 ASN A O 1
ATOM 619 N N . GLU A 1 81 ? 13.704 6.631 -19.019 1.00 60.09 81 GLU A N 1
ATOM 620 C CA . GLU A 1 81 ? 12.432 6.320 -19.692 1.00 60.09 81 GLU A CA 1
ATOM 621 C C . GLU A 1 81 ? 12.061 4.849 -19.491 1.00 60.09 81 GLU A C 1
ATOM 623 O O . GLU A 1 81 ? 11.970 4.043 -20.417 1.00 60.09 81 GLU A O 1
ATOM 628 N N . THR A 1 82 ? 11.917 4.465 -18.227 1.00 67.38 82 THR A N 1
ATOM 629 C CA . THR A 1 82 ? 11.544 3.092 -17.873 1.00 67.38 82 THR A CA 1
ATOM 630 C C . THR A 1 82 ? 10.184 3.095 -17.192 1.00 67.38 82 THR A C 1
ATOM 632 O O . THR A 1 82 ? 9.902 4.041 -16.458 1.00 67.38 82 THR A O 1
ATOM 635 N N . PRO A 1 83 ? 9.407 1.997 -17.263 1.00 69.88 83 PRO A N 1
ATOM 636 C CA . PRO A 1 83 ? 8.131 1.880 -16.544 1.00 69.88 83 PRO A CA 1
ATOM 637 C C . PRO A 1 83 ? 8.227 2.151 -15.030 1.00 69.88 83 PRO A C 1
ATOM 639 O O . PRO A 1 83 ? 7.243 2.464 -14.365 1.00 69.88 83 PRO A O 1
ATOM 642 N N . ARG A 1 84 ? 9.431 2.019 -14.460 1.00 73.69 84 ARG A N 1
ATOM 643 C CA . ARG A 1 84 ? 9.745 2.368 -13.071 1.00 73.69 84 ARG A CA 1
ATOM 644 C C . ARG A 1 84 ? 9.767 3.883 -12.838 1.00 73.69 84 ARG A C 1
ATOM 646 O O . ARG A 1 84 ? 9.349 4.307 -11.767 1.00 73.69 84 ARG A O 1
ATOM 653 N N . TRP A 1 85 ? 10.297 4.668 -13.775 1.00 75.12 85 TRP A N 1
ATOM 654 C CA . TRP A 1 85 ? 10.304 6.130 -13.680 1.00 75.12 85 TRP A CA 1
ATOM 655 C C . TRP A 1 85 ? 8.913 6.705 -13.885 1.00 75.12 85 TRP A C 1
ATOM 657 O O . TRP A 1 85 ? 8.499 7.501 -13.053 1.00 75.12 85 TRP A 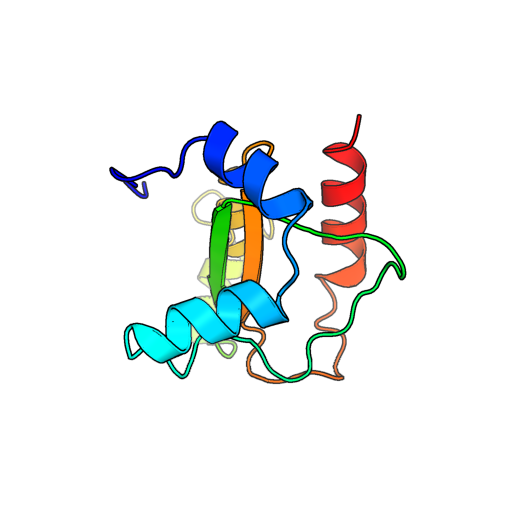O 1
ATOM 667 N N . ASP A 1 86 ? 8.145 6.185 -14.843 1.00 77.69 86 ASP A N 1
ATOM 668 C CA . ASP A 1 86 ? 6.739 6.569 -15.023 1.00 77.69 86 ASP A CA 1
ATOM 669 C C . ASP A 1 86 ? 5.927 6.355 -13.733 1.00 77.69 86 ASP A C 1
ATOM 671 O O . ASP A 1 86 ? 5.126 7.195 -13.327 1.00 77.69 86 ASP A O 1
ATOM 675 N N . ALA A 1 87 ? 6.163 5.235 -13.037 1.00 76.50 87 ALA A N 1
ATOM 676 C CA . ALA A 1 87 ? 5.529 4.958 -11.750 1.00 76.50 87 ALA A CA 1
ATOM 677 C C . ALA A 1 87 ? 5.991 5.912 -10.636 1.00 76.50 87 ALA A C 1
ATOM 679 O O . ALA A 1 87 ? 5.227 6.170 -9.708 1.00 76.50 87 ALA A O 1
ATOM 680 N N . LEU A 1 88 ? 7.226 6.416 -10.709 1.00 79.12 88 LEU A N 1
ATOM 681 C CA . LEU A 1 88 ? 7.762 7.400 -9.771 1.00 79.12 88 LEU A CA 1
ATOM 682 C C . LEU A 1 88 ? 7.182 8.796 -10.026 1.00 79.12 88 LEU A C 1
ATOM 684 O O . LEU A 1 88 ? 6.828 9.484 -9.075 1.00 79.12 88 LEU A O 1
ATOM 688 N N . GLU A 1 89 ? 7.063 9.194 -11.291 1.00 80.94 89 GLU A N 1
ATOM 689 C CA . GLU A 1 89 ? 6.469 10.468 -11.709 1.00 80.94 89 GLU A CA 1
ATOM 690 C C . GLU A 1 89 ? 4.962 10.514 -11.448 1.00 80.94 89 GLU A C 1
ATOM 692 O O . GLU A 1 89 ? 4.413 11.570 -11.143 1.00 80.94 89 GLU A O 1
ATOM 697 N N . ALA A 1 90 ? 4.294 9.360 -11.489 1.00 82.25 90 ALA A N 1
ATOM 698 C CA . ALA A 1 90 ? 2.883 9.246 -11.142 1.00 82.25 90 ALA A CA 1
ATOM 699 C C . ALA A 1 90 ? 2.589 9.444 -9.639 1.00 82.25 90 ALA A C 1
ATOM 701 O O . ALA A 1 90 ? 1.421 9.585 -9.271 1.00 82.25 90 ALA A O 1
ATOM 702 N N . LEU A 1 91 ? 3.600 9.428 -8.759 1.00 83.31 91 LEU A N 1
ATOM 703 C CA . LEU A 1 91 ? 3.398 9.592 -7.318 1.00 83.31 91 LEU A CA 1
ATOM 704 C C . LEU A 1 91 ? 3.048 11.041 -6.968 1.00 83.31 91 LEU A C 1
ATOM 706 O O . LEU A 1 91 ? 3.818 11.966 -7.214 1.00 83.31 91 LEU A O 1
ATOM 710 N N . SER A 1 92 ? 1.922 11.217 -6.284 1.00 83.75 92 SER A N 1
ATOM 711 C CA . SER A 1 92 ? 1.553 12.470 -5.623 1.00 83.75 92 SER A CA 1
ATOM 712 C C . SER A 1 92 ? 1.745 12.378 -4.102 1.00 83.75 92 SER A C 1
ATOM 714 O O . SER A 1 92 ? 1.790 11.276 -3.546 1.00 83.75 92 SER A O 1
ATOM 716 N N . PRO A 1 93 ? 1.809 13.510 -3.376 1.00 82.56 93 PRO A N 1
ATOM 717 C CA . PRO A 1 93 ? 1.805 13.491 -1.915 1.00 82.56 93 PRO A CA 1
ATOM 718 C C . PRO A 1 93 ? 0.617 12.687 -1.355 1.00 82.56 93 PRO A C 1
ATOM 720 O O . PRO A 1 93 ? -0.530 12.858 -1.781 1.00 82.56 93 PRO A O 1
ATOM 723 N N . GLY A 1 94 ? 0.902 11.787 -0.409 1.00 82.38 94 GLY A N 1
ATOM 724 C CA . GLY A 1 94 ? -0.081 10.855 0.164 1.00 82.38 94 GLY A CA 1
ATOM 725 C C . GLY A 1 94 ? -0.268 9.543 -0.613 1.00 82.38 94 GLY A C 1
ATOM 726 O O . GLY A 1 94 ? -1.043 8.684 -0.181 1.00 82.38 94 GLY A O 1
ATOM 727 N N . ASP A 1 95 ? 0.439 9.353 -1.729 1.00 86.69 95 ASP A N 1
ATOM 728 C CA . ASP A 1 95 ? 0.527 8.062 -2.407 1.00 86.69 95 ASP A CA 1
ATOM 729 C C . ASP A 1 95 ? 1.631 7.176 -1.796 1.00 86.69 95 ASP A C 1
ATOM 731 O O . ASP A 1 95 ? 2.606 7.645 -1.207 1.00 86.69 95 ASP A O 1
ATOM 735 N N . VAL A 1 96 ? 1.471 5.861 -1.936 1.00 88.31 96 VAL A N 1
ATOM 736 C CA . VAL A 1 96 ? 2.406 4.835 -1.469 1.00 88.31 96 VAL A CA 1
ATOM 737 C C . VAL A 1 96 ? 2.750 3.920 -2.630 1.00 88.31 96 VAL A C 1
ATOM 739 O O . VAL A 1 96 ? 1.873 3.278 -3.210 1.00 88.31 96 VAL A O 1
ATOM 742 N N . LEU A 1 97 ? 4.041 3.816 -2.942 1.00 88.00 97 LEU A N 1
ATOM 743 C CA . LEU A 1 97 ? 4.528 2.884 -3.950 1.00 88.00 97 LEU A CA 1
ATOM 744 C C . LEU A 1 97 ? 4.489 1.445 -3.411 1.00 88.00 97 LEU A C 1
ATOM 746 O O . LEU A 1 97 ? 5.139 1.125 -2.415 1.00 88.00 97 LEU A O 1
ATOM 750 N N . VAL A 1 98 ? 3.762 0.567 -4.100 1.00 87.44 98 VAL A N 1
ATOM 751 C CA . VAL A 1 98 ? 3.691 -0.872 -3.821 1.00 87.44 98 VAL A CA 1
ATOM 752 C C . VAL A 1 98 ? 4.320 -1.613 -4.993 1.00 87.44 98 VAL A C 1
ATOM 754 O O . VAL A 1 98 ? 3.748 -1.663 -6.080 1.00 87.44 98 VAL A O 1
ATOM 757 N N . ALA A 1 99 ? 5.505 -2.180 -4.780 1.00 85.75 99 ALA A N 1
ATOM 758 C CA . ALA A 1 99 ? 6.255 -2.870 -5.821 1.00 85.75 99 ALA A CA 1
ATOM 759 C C . ALA A 1 99 ? 6.312 -4.385 -5.575 1.00 85.75 99 ALA A C 1
ATOM 761 O O . ALA A 1 99 ? 6.728 -4.822 -4.502 1.00 85.75 99 ALA A O 1
ATOM 762 N N . ASP A 1 100 ? 5.938 -5.183 -6.577 1.00 83.06 100 ASP A N 1
ATOM 763 C CA . ASP A 1 100 ? 6.169 -6.631 -6.592 1.00 83.06 100 ASP A CA 1
ATOM 764 C C . ASP A 1 100 ? 7.524 -6.939 -7.239 1.00 83.06 100 ASP A C 1
ATOM 766 O O . ASP A 1 100 ? 7.700 -6.776 -8.450 1.00 83.06 100 ASP A O 1
ATOM 770 N N . CYS A 1 101 ? 8.473 -7.395 -6.419 1.00 76.25 101 CYS A N 1
ATOM 771 C CA . CYS A 1 101 ? 9.841 -7.732 -6.815 1.00 76.25 101 CYS A CA 1
ATOM 772 C C . CYS A 1 101 ? 10.056 -9.247 -7.024 1.00 76.25 101 CYS A C 1
ATOM 774 O O . CYS A 1 101 ? 11.142 -9.763 -6.755 1.00 76.25 101 CYS A O 1
ATOM 776 N N . MET A 1 102 ? 9.032 -9.982 -7.478 1.00 74.69 102 MET A N 1
ATOM 777 C CA . MET A 1 102 ? 9.120 -11.406 -7.851 1.00 74.69 102 MET A CA 1
ATOM 778 C C . MET A 1 102 ? 9.532 -12.353 -6.705 1.00 74.69 102 MET A C 1
ATOM 780 O O . MET A 1 102 ? 10.178 -13.375 -6.936 1.00 74.69 102 MET A O 1
ATOM 784 N N . GLY A 1 103 ? 9.206 -12.020 -5.453 1.00 63.59 103 GLY A N 1
ATOM 785 C CA . GLY A 1 103 ? 9.551 -12.857 -4.293 1.00 63.59 103 GLY A CA 1
ATOM 786 C C . GLY A 1 103 ? 11.052 -12.936 -3.975 1.00 63.59 103 GLY A C 1
ATOM 787 O O . GLY A 1 103 ? 11.453 -13.692 -3.089 1.00 63.59 103 GLY A O 1
ATOM 788 N N . MET A 1 104 ? 11.889 -12.136 -4.643 1.00 58.31 104 MET A N 1
ATOM 789 C CA . MET A 1 104 ? 13.316 -12.013 -4.350 1.00 58.31 104 MET A CA 1
ATOM 790 C C . MET A 1 104 ? 13.533 -11.139 -3.105 1.00 58.31 104 MET A C 1
ATOM 792 O O . MET A 1 104 ? 13.949 -9.989 -3.185 1.00 58.31 104 MET A O 1
ATOM 796 N N . GLY A 1 105 ? 13.215 -11.678 -1.926 1.00 48.94 105 GLY A N 1
ATOM 797 C CA . GLY A 1 105 ? 13.249 -10.937 -0.657 1.00 48.94 105 GLY A CA 1
ATOM 798 C C . GLY A 1 105 ? 14.646 -10.647 -0.088 1.00 48.94 105 GLY A C 1
ATOM 799 O O . GLY A 1 105 ? 14.748 -9.927 0.900 1.00 48.94 105 GLY A O 1
ATOM 800 N N . GLY A 1 106 ? 15.714 -11.207 -0.671 1.00 43.47 106 GLY A N 1
ATOM 801 C CA . GLY A 1 106 ? 17.084 -11.115 -0.136 1.00 43.47 106 GLY A CA 1
ATOM 802 C C . GLY A 1 106 ? 18.133 -10.559 -1.100 1.00 43.47 106 GLY A C 1
ATOM 803 O O . GLY A 1 106 ? 19.174 -10.067 -0.665 1.00 43.47 106 GLY A O 1
ATOM 804 N N . THR A 1 107 ? 17.880 -10.594 -2.406 1.00 37.12 107 THR A N 1
ATOM 805 C CA . THR A 1 107 ? 18.768 -9.989 -3.395 1.00 37.12 107 THR A CA 1
ATOM 806 C C . THR A 1 107 ? 18.419 -8.519 -3.507 1.00 37.12 107 THR A C 1
ATOM 808 O O . THR A 1 107 ? 17.329 -8.143 -3.927 1.00 37.12 107 THR A O 1
ATOM 811 N N . ARG A 1 108 ? 19.374 -7.667 -3.126 1.00 41.44 108 ARG A N 1
ATOM 812 C CA . ARG A 1 108 ? 19.376 -6.252 -3.489 1.00 41.44 108 ARG A CA 1
ATOM 813 C C . ARG A 1 108 ? 19.220 -6.174 -5.010 1.00 41.44 108 ARG A C 1
ATOM 815 O O . ARG A 1 108 ? 20.211 -6.290 -5.724 1.00 41.44 108 ARG A O 1
ATOM 822 N N . GLN A 1 109 ? 18.001 -6.004 -5.524 1.00 42.22 109 GLN A N 1
ATOM 823 C CA . GLN A 1 109 ? 17.823 -5.493 -6.878 1.00 42.22 109 GLN A CA 1
ATOM 824 C C . GLN A 1 109 ? 18.459 -4.112 -6.843 1.00 42.22 109 GLN A C 1
ATOM 826 O O . GLN A 1 109 ? 17.942 -3.194 -6.202 1.00 42.22 109 GLN A O 1
ATOM 831 N N . GLY A 1 110 ? 19.667 -4.050 -7.407 1.00 41.47 110 GLY A N 1
ATOM 832 C CA . GLY A 1 110 ? 20.687 -3.028 -7.203 1.00 41.47 110 GLY A CA 1
ATOM 833 C C . GLY A 1 110 ? 20.335 -1.651 -7.745 1.00 41.47 110 GLY A C 1
ATOM 834 O O . GLY A 1 110 ? 21.232 -0.957 -8.184 1.00 41.47 110 GLY A O 1
ATOM 835 N N . ALA A 1 111 ? 19.062 -1.260 -7.708 1.00 43.72 111 ALA A N 1
ATOM 836 C CA . ALA A 1 111 ? 18.586 0.079 -8.009 1.00 43.72 111 ALA A CA 1
ATOM 837 C C . ALA A 1 111 ? 17.695 0.686 -6.912 1.00 43.72 111 ALA A C 1
ATOM 839 O O . ALA A 1 111 ? 17.731 1.895 -6.700 1.00 43.72 111 ALA A O 1
ATOM 840 N N . MET A 1 112 ? 16.925 -0.124 -6.172 1.00 45.38 112 MET A N 1
ATOM 841 C CA . MET A 1 112 ? 15.840 0.393 -5.318 1.00 45.38 112 MET A CA 1
ATOM 842 C C . MET A 1 112 ? 16.290 0.902 -3.941 1.00 45.38 112 MET A C 1
ATOM 844 O O . MET A 1 112 ? 15.560 1.656 -3.306 1.00 45.38 112 MET A O 1
ATOM 848 N N . SER A 1 113 ? 17.481 0.528 -3.457 1.00 37.78 113 SER A N 1
ATOM 849 C CA . SER A 1 113 ? 17.925 0.941 -2.113 1.00 37.78 113 SER A CA 1
ATOM 850 C C . SER A 1 113 ? 18.422 2.388 -2.045 1.00 37.78 113 SER A C 1
ATOM 852 O O . SER A 1 113 ? 18.341 2.988 -0.979 1.00 37.78 113 SER A O 1
ATOM 854 N N . TYR A 1 114 ? 18.956 2.944 -3.136 1.00 33.28 114 TYR A N 1
ATOM 855 C CA . TYR A 1 114 ? 19.530 4.296 -3.130 1.00 33.28 114 TYR A CA 1
ATOM 856 C C . TYR A 1 114 ? 18.558 5.349 -3.670 1.00 33.28 114 TYR A C 1
ATOM 858 O O . TYR A 1 114 ? 18.428 6.422 -3.085 1.00 33.28 114 TYR A O 1
ATOM 866 N N . SER A 1 115 ? 17.825 5.041 -4.743 1.00 34.81 115 SER A N 1
ATOM 867 C CA . SER A 1 115 ? 16.949 6.021 -5.396 1.00 34.81 115 SER A CA 1
ATOM 868 C C . SER A 1 115 ? 15.646 6.225 -4.622 1.00 34.81 115 SER A C 1
ATOM 870 O O . SER A 1 115 ? 15.281 7.372 -4.369 1.00 34.81 115 SER A O 1
ATOM 872 N N . LEU A 1 116 ? 15.015 5.159 -4.108 1.00 37.97 116 LEU A N 1
ATOM 873 C CA . LEU A 1 116 ? 13.802 5.297 -3.291 1.00 37.97 116 LEU A CA 1
ATOM 874 C C . LEU A 1 116 ? 14.073 6.027 -1.966 1.00 37.97 116 LEU A C 1
ATOM 876 O O . LEU A 1 116 ? 13.251 6.829 -1.537 1.00 37.97 116 LEU A O 1
ATOM 880 N N . GLY A 1 117 ? 15.248 5.814 -1.358 1.00 29.08 117 GLY A N 1
ATOM 881 C CA . GLY A 1 117 ? 15.682 6.560 -0.173 1.00 29.08 117 GLY A CA 1
ATOM 882 C C . GLY A 1 117 ? 15.818 8.060 -0.446 1.00 29.08 117 GLY A C 1
ATOM 883 O O . GLY A 1 117 ? 15.368 8.872 0.357 1.00 29.08 117 GLY A O 1
ATOM 884 N N . SER A 1 118 ? 16.356 8.439 -1.610 1.00 27.00 118 SER A N 1
ATOM 885 C CA . SER A 1 118 ? 16.480 9.847 -2.007 1.00 27.00 118 SER A CA 1
ATOM 886 C C . SER A 1 118 ? 15.146 10.496 -2.411 1.00 27.00 118 SER A C 1
ATOM 888 O O . SER A 1 118 ? 14.926 11.665 -2.097 1.00 27.00 118 SER A O 1
ATOM 890 N N . CYS A 1 119 ? 14.227 9.748 -3.036 1.00 27.91 119 CYS A N 1
ATOM 891 C CA . CYS A 1 119 ? 12.913 10.250 -3.449 1.00 27.91 119 CYS A CA 1
ATOM 892 C C . CYS A 1 119 ? 11.927 10.348 -2.273 1.00 27.91 119 CYS A C 1
ATOM 894 O O . CYS A 1 119 ? 11.267 11.376 -2.139 1.00 27.91 119 CYS A O 1
ATOM 896 N N . LEU A 1 120 ? 11.884 9.359 -1.366 1.00 31.06 120 LEU A N 1
ATOM 897 C CA . LEU A 1 120 ? 11.079 9.466 -0.138 1.00 31.06 120 LEU A CA 1
ATOM 898 C C . LEU A 1 120 ? 11.591 10.574 0.789 1.00 31.06 120 LEU A C 1
ATOM 900 O O . LEU A 1 120 ? 10.783 11.219 1.449 1.00 31.06 120 LEU A O 1
ATOM 904 N N . ASN A 1 121 ? 12.906 10.811 0.839 1.00 26.14 121 ASN A N 1
ATOM 905 C CA . ASN A 1 121 ? 13.469 11.900 1.641 1.00 26.14 121 ASN A CA 1
ATOM 906 C C . ASN A 1 121 ? 13.219 13.282 1.010 1.00 26.14 121 ASN A C 1
ATOM 908 O O . ASN A 1 121 ? 13.109 14.270 1.726 1.00 26.14 121 ASN A O 1
ATOM 912 N N . ARG A 1 122 ? 13.085 13.361 -0.321 1.00 26.27 122 ARG A N 1
ATOM 913 C CA . ARG A 1 122 ? 12.748 14.603 -1.036 1.00 26.27 122 ARG A CA 1
ATOM 914 C C . ARG A 1 122 ? 11.260 14.965 -0.942 1.00 26.27 122 ARG A C 1
ATOM 916 O O . ARG A 1 122 ? 10.935 16.138 -1.029 1.00 26.27 122 ARG A O 1
ATOM 923 N N . GLN A 1 123 ? 10.372 13.990 -0.740 1.00 31.09 123 GLN A N 1
ATOM 924 C CA . GLN A 1 123 ? 8.924 14.211 -0.583 1.00 31.09 123 GLN A CA 1
ATOM 925 C C . GLN A 1 123 ? 8.482 14.444 0.880 1.00 31.09 123 GLN A C 1
ATOM 927 O O . GLN A 1 123 ? 7.285 14.516 1.148 1.00 31.09 123 GLN A O 1
ATOM 932 N N . GLN A 1 124 ? 9.426 14.545 1.828 1.00 27.86 124 GLN A N 1
ATOM 933 C CA . GLN A 1 124 ? 9.170 14.854 3.248 1.00 27.86 124 GLN A CA 1
ATOM 934 C C . GLN A 1 124 ? 9.614 16.274 3.662 1.00 27.86 124 GLN A C 1
ATOM 936 O O . GLN A 1 124 ? 9.747 16.528 4.858 1.00 27.86 124 GLN A O 1
ATOM 941 N N . VAL A 1 125 ? 9.824 17.188 2.704 1.00 29.09 125 VAL A N 1
ATOM 942 C CA . VAL A 1 125 ? 10.061 18.626 2.954 1.00 29.09 125 VAL A CA 1
ATOM 943 C C . VAL A 1 125 ? 8.922 19.447 2.373 1.00 29.09 125 VAL A C 1
ATOM 945 O O . VAL A 1 125 ? 8.562 19.178 1.206 1.00 29.09 125 VAL A O 1
#

Foldseek 3Di:
DDPCVDDDDVVVQVVCLPPDPVVVQVVCVVVVNNPDDDPPDDDPDPPDDATAAEQEAEDDPDDVVCNCPQQCAPVRPGVCRHPVNVSLVPDDPRYDYDYHPPPPSPDCPPPCPPVVVVSVVVSVD

Sequence (125 aa):
MVDALVRVSDTILKNYESVSNATVLGQLAKRGYMKVFMNGVRSLAPGRRLVGRAVTLRYLPSRPDLQEHVTRGGYGEGLNETPRWDALEALSPGDVLVADCMGMGGTRQGAMSYSLGSCLNRQQV

Radius of gyration: 17.05 Å; chains: 1; bounding box: 37×32×42 Å

Secondary structure (DSSP, 8-state):
----S-PPPHHHHHHHHTS-HHHHHHHHHHTT----S-SS---SSTT-----EEEEEE-----HHHHHHHHHTTTS-GGGSSHHHHHHHT--TTEEEEEE-TT--SS--TTHHHHHHHHHHHTT-

pLDDT: mean 70.56, std 20.94, range [26.14, 95.5]